Protein AF-A0AAI8V3X4-F1 (afdb_monomer_lite)

Organism: NCBI:txid933095

Foldseek 3Di:
DPDPPDFQWEKEWDWDADPVGDIFTAIFIGSDDDDLVDVLPGDGFGADCDDCPDPRFGWHFDPVVPLDTQKIWGDDPVGTWMAGPVVQRFTAHPVGDGDTHYHYDSVPHDDHDPPPPDDDD

Structure (mmCIF, N/CA/C/O backbone):
data_AF-A0AAI8V3X4-F1
#
_entry.id   AF-A0AAI8V3X4-F1
#
loop_
_atom_site.group_PDB
_atom_site.id
_atom_site.type_symbol
_atom_site.label_atom_id
_atom_site.label_alt_id
_atom_site.label_comp_id
_atom_site.label_asym_id
_atom_site.label_entity_id
_atom_site.label_seq_id
_atom_site.pdbx_PDB_ins_code
_atom_site.Cartn_x
_atom_site.Cartn_y
_atom_site.Cartn_z
_atom_site.occupancy
_atom_site.B_iso_or_equiv
_atom_site.auth_seq_id
_atom_site.auth_comp_id
_atom_site.auth_asym_id
_atom_site.auth_atom_id
_atom_site.pdbx_PDB_model_num
ATOM 1 N N . MET A 1 1 ? -7.567 -25.059 12.565 1.00 36.94 1 MET A N 1
ATOM 2 C CA . MET A 1 1 ? -7.255 -24.749 11.157 1.00 36.94 1 MET A CA 1
ATOM 3 C C . MET A 1 1 ? -8.224 -23.662 10.735 1.00 36.94 1 MET A C 1
ATOM 5 O O . MET A 1 1 ? -9.373 -23.974 10.453 1.00 36.94 1 MET A O 1
ATOM 9 N N . SER A 1 2 ? -7.817 -22.399 10.836 1.00 38.88 2 SER A N 1
ATOM 10 C CA . SER A 1 2 ? -8.594 -21.286 10.277 1.00 38.88 2 SER A CA 1
ATOM 11 C C . SER A 1 2 ? -8.473 -21.344 8.752 1.00 38.88 2 SER A C 1
ATOM 13 O O . SER A 1 2 ? -7.402 -21.730 8.271 1.00 38.88 2 SER A O 1
ATOM 15 N N . PRO A 1 3 ? -9.533 -21.049 7.983 1.00 48.12 3 PRO A N 1
ATOM 16 C CA . PRO A 1 3 ? -9.437 -21.075 6.534 1.00 48.12 3 PRO A CA 1
ATOM 17 C C . PRO A 1 3 ? -8.426 -20.017 6.090 1.00 48.12 3 PRO A C 1
ATOM 19 O O . PRO A 1 3 ? -8.390 -18.916 6.636 1.00 48.12 3 PRO A O 1
ATOM 22 N N . LEU A 1 4 ? -7.598 -20.385 5.113 1.00 48.53 4 LEU A N 1
ATOM 23 C CA . LEU A 1 4 ? -6.752 -19.458 4.377 1.00 48.53 4 LEU A CA 1
ATOM 24 C C . LEU A 1 4 ? -7.709 -18.538 3.602 1.00 48.53 4 LEU A C 1
ATOM 26 O O . LEU A 1 4 ? -8.161 -18.891 2.515 1.00 48.53 4 LEU A O 1
ATOM 30 N N . VAL A 1 5 ? -8.125 -17.423 4.203 1.00 49.75 5 VAL A N 1
ATOM 31 C CA . VAL A 1 5 ? -8.789 -16.355 3.454 1.00 49.75 5 VAL A CA 1
ATOM 32 C C . VAL A 1 5 ? -7.728 -15.844 2.490 1.00 49.75 5 VAL A C 1
ATOM 34 O O . VAL A 1 5 ? -6.736 -15.257 2.917 1.00 49.75 5 VAL A O 1
ATOM 37 N N . LEU A 1 6 ? -7.879 -16.169 1.201 1.00 54.91 6 LEU A N 1
ATOM 38 C CA . LEU A 1 6 ? -7.143 -15.475 0.153 1.00 54.91 6 LEU A CA 1
ATOM 39 C C . LEU A 1 6 ? -7.466 -13.992 0.330 1.00 54.91 6 LEU A C 1
ATOM 41 O O . LEU A 1 6 ? -8.640 -13.628 0.295 1.00 54.91 6 LEU A O 1
ATOM 45 N N . ALA A 1 7 ? -6.449 -13.170 0.573 1.00 61.66 7 ALA A N 1
ATOM 46 C CA . ALA A 1 7 ? -6.626 -11.730 0.526 1.00 61.66 7 ALA A CA 1
ATOM 47 C C . ALA A 1 7 ? -7.225 -11.336 -0.830 1.00 61.66 7 ALA A C 1
ATOM 49 O O . ALA A 1 7 ? -6.874 -11.925 -1.856 1.00 61.66 7 ALA A O 1
ATOM 50 N N . ASP A 1 8 ? -8.111 -10.343 -0.825 1.00 69.94 8 ASP A N 1
ATOM 51 C CA . ASP A 1 8 ? -8.772 -9.865 -2.042 1.00 69.94 8 ASP A CA 1
ATOM 52 C C . ASP A 1 8 ? -7.763 -9.197 -2.995 1.00 69.94 8 ASP A C 1
ATOM 54 O O . ASP A 1 8 ? -8.005 -9.111 -4.196 1.00 69.94 8 ASP A O 1
ATOM 58 N N . PHE A 1 9 ? -6.621 -8.746 -2.460 1.00 72.12 9 PHE A N 1
ATOM 59 C CA . PHE A 1 9 ? -5.455 -8.263 -3.197 1.00 72.12 9 PHE A CA 1
ATOM 60 C C . PHE A 1 9 ? -4.203 -8.225 -2.298 1.00 72.12 9 PHE A C 1
ATOM 62 O O . PHE A 1 9 ? -4.253 -8.344 -1.069 1.00 72.12 9 PHE A O 1
ATOM 69 N N . TRP A 1 10 ? -3.056 -8.024 -2.933 1.00 76.62 10 TRP A N 1
ATOM 70 C CA . TRP A 1 10 ? -1.726 -7.926 -2.357 1.00 76.62 10 TRP A CA 1
ATOM 71 C C . TRP A 1 10 ? -1.203 -6.499 -2.451 1.00 76.62 10 TRP A C 1
ATOM 73 O O . TRP A 1 10 ? -1.357 -5.835 -3.479 1.00 76.62 10 TRP A O 1
ATOM 83 N N . ILE A 1 11 ? -0.533 -6.052 -1.393 1.00 77.88 11 ILE A N 1
ATOM 84 C CA . ILE A 1 11 ? 0.152 -4.762 -1.344 1.00 77.88 11 ILE A CA 1
ATOM 85 C C . ILE A 1 11 ? 1.654 -5.023 -1.262 1.00 77.88 11 ILE A C 1
ATOM 87 O O . ILE A 1 11 ? 2.115 -5.711 -0.350 1.00 77.88 11 ILE A O 1
ATOM 91 N N . TYR A 1 12 ? 2.415 -4.450 -2.190 1.00 77.38 12 TYR A N 1
ATOM 92 C CA . TYR A 1 12 ? 3.875 -4.532 -2.210 1.00 77.38 12 TYR A CA 1
ATOM 93 C C . TYR A 1 12 ? 4.476 -3.150 -2.034 1.00 77.38 12 TYR A C 1
ATOM 95 O O . TYR A 1 12 ? 4.098 -2.212 -2.739 1.00 77.38 12 TYR A O 1
ATOM 103 N N . HIS A 1 13 ? 5.451 -3.042 -1.137 1.00 77.25 13 HIS A N 1
ATOM 104 C CA . HIS A 1 13 ? 6.350 -1.898 -1.130 1.00 77.25 13 HIS A CA 1
ATOM 105 C C . HIS A 1 13 ? 7.312 -2.028 -2.316 1.00 77.25 13 HIS A C 1
ATOM 107 O O . HIS A 1 13 ? 7.881 -3.095 -2.554 1.00 77.25 13 HIS A O 1
ATOM 113 N N . SER A 1 14 ? 7.457 -0.973 -3.108 1.00 73.38 14 SER A N 1
ATOM 114 C CA . SER A 1 14 ? 8.250 -1.000 -4.334 1.00 73.38 14 SER A CA 1
ATOM 115 C C . SER A 1 14 ? 9.083 0.267 -4.453 1.00 73.38 14 SER A C 1
ATOM 117 O O . SER A 1 14 ? 8.575 1.374 -4.282 1.00 73.38 14 SER A O 1
ATOM 119 N N . THR A 1 15 ? 10.352 0.090 -4.807 1.00 74.62 15 THR A N 1
ATOM 120 C CA . THR A 1 15 ? 11.265 1.180 -5.149 1.00 74.62 15 THR A CA 1
ATOM 121 C C . THR A 1 15 ? 11.534 1.127 -6.646 1.00 74.62 15 THR A C 1
ATOM 123 O O . THR A 1 15 ? 12.053 0.133 -7.154 1.00 74.62 15 THR A O 1
ATOM 126 N N . MET A 1 16 ? 11.190 2.194 -7.362 1.00 70.75 16 MET A N 1
ATOM 127 C CA . MET A 1 16 ? 11.484 2.344 -8.784 1.00 70.75 16 MET A CA 1
ATOM 128 C C . MET A 1 16 ? 12.694 3.254 -8.973 1.00 70.75 16 MET A C 1
ATOM 130 O O . MET A 1 16 ? 12.657 4.427 -8.601 1.00 70.75 16 MET A O 1
ATOM 134 N N . THR A 1 17 ? 13.747 2.721 -9.589 1.00 71.31 17 THR A N 1
ATOM 135 C CA . THR A 1 17 ? 14.975 3.461 -9.909 1.00 71.31 17 THR A CA 1
ATOM 136 C C . THR A 1 17 ? 14.961 3.894 -11.370 1.00 71.31 17 THR A C 1
ATOM 138 O O . THR A 1 17 ? 14.915 3.056 -12.271 1.00 71.31 17 THR A O 1
ATOM 141 N N . TYR A 1 18 ? 15.040 5.199 -11.628 1.00 66.88 18 TYR A N 1
ATOM 142 C CA . TYR A 1 18 ? 15.099 5.740 -12.986 1.00 66.88 18 TYR A CA 1
ATOM 143 C C . TYR A 1 18 ? 16.531 5.721 -13.528 1.00 66.88 18 TYR A C 1
ATOM 145 O O . TYR A 1 18 ? 17.490 6.039 -12.823 1.00 66.88 18 TYR A O 1
ATOM 153 N N . SER A 1 19 ? 16.683 5.420 -14.820 1.00 66.75 19 SER A N 1
ATOM 154 C CA . SER A 1 19 ? 17.985 5.396 -15.507 1.00 66.75 19 SER A CA 1
ATOM 155 C C . SER A 1 19 ? 18.698 6.755 -15.523 1.00 66.75 19 SER A C 1
ATOM 157 O O . SER A 1 19 ? 19.920 6.811 -15.626 1.00 66.75 19 SER A O 1
ATOM 159 N N . THR A 1 20 ? 17.949 7.850 -15.387 1.00 71.62 20 THR A N 1
ATOM 160 C CA . THR A 1 20 ? 18.454 9.230 -15.300 1.00 71.62 20 THR A CA 1
ATOM 161 C C . THR A 1 20 ? 18.931 9.627 -13.899 1.00 71.62 20 THR A C 1
ATOM 163 O O . THR A 1 20 ? 19.361 10.762 -13.709 1.00 71.62 20 THR A O 1
ATOM 166 N N . GLY A 1 21 ? 18.865 8.711 -12.927 1.00 57.62 21 GLY A N 1
ATOM 167 C CA . GLY A 1 21 ? 19.094 8.986 -11.512 1.00 57.62 21 GLY A CA 1
ATOM 168 C C . GLY A 1 21 ? 17.812 9.454 -10.818 1.00 57.62 21 GLY A C 1
ATOM 169 O O . GLY A 1 21 ? 17.091 10.309 -11.329 1.00 57.62 21 GLY A O 1
ATOM 170 N N . GLY A 1 22 ? 17.527 8.869 -9.653 1.00 66.81 22 GLY A N 1
ATOM 171 C CA . GLY A 1 22 ? 16.333 9.134 -8.849 1.00 66.81 22 GLY A CA 1
ATOM 172 C C . GLY A 1 22 ? 15.588 7.845 -8.505 1.00 66.81 22 GLY A C 1
ATOM 173 O O . GLY A 1 22 ? 15.444 6.969 -9.357 1.00 66.81 22 GLY A O 1
ATOM 174 N N . ASN A 1 23 ? 15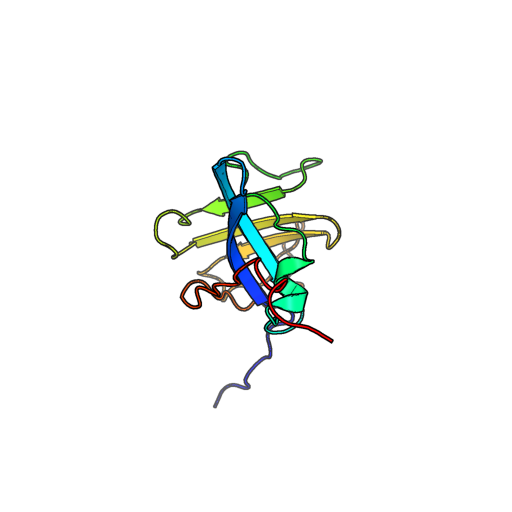.114 7.756 -7.263 1.00 71.19 23 ASN A N 1
ATOM 175 C CA . ASN A 1 23 ? 14.302 6.648 -6.772 1.00 71.19 23 ASN A CA 1
ATOM 176 C C . ASN A 1 23 ? 12.928 7.182 -6.373 1.00 71.19 23 ASN A C 1
ATOM 178 O O . ASN A 1 23 ? 12.835 8.260 -5.780 1.00 71.19 23 ASN A O 1
ATOM 182 N N . VAL A 1 24 ? 11.879 6.432 -6.689 1.00 71.81 24 VAL A N 1
ATOM 183 C CA . VAL A 1 24 ? 10.532 6.671 -6.169 1.00 71.81 24 VAL A CA 1
ATOM 184 C C . VAL A 1 24 ? 10.129 5.459 -5.352 1.00 71.81 24 VAL A C 1
ATOM 186 O O . VAL A 1 24 ? 10.099 4.347 -5.874 1.00 71.81 24 VAL A O 1
ATOM 189 N N . ASP A 1 25 ? 9.813 5.700 -4.085 1.00 75.75 25 ASP A N 1
ATOM 190 C CA . ASP A 1 25 ? 9.244 4.705 -3.186 1.00 75.75 25 ASP A CA 1
ATOM 191 C C . ASP A 1 25 ? 7.721 4.825 -3.187 1.00 75.75 25 ASP A C 1
ATOM 193 O O . ASP A 1 25 ? 7.142 5.921 -3.188 1.00 75.75 25 ASP A O 1
ATOM 197 N N . GLY A 1 26 ? 7.057 3.680 -3.223 1.00 76.44 26 GLY A N 1
ATOM 198 C CA . GLY A 1 26 ? 5.617 3.618 -3.375 1.00 76.44 26 GLY A CA 1
ATOM 199 C C . GLY A 1 26 ? 5.047 2.261 -3.023 1.00 76.44 26 GLY A C 1
ATOM 200 O O . GLY A 1 26 ? 5.756 1.319 -2.666 1.00 76.44 26 GLY A O 1
ATOM 201 N N . TYR A 1 27 ? 3.734 2.181 -3.171 1.00 77.81 27 TYR A N 1
ATOM 202 C CA . TYR A 1 27 ? 2.984 0.950 -3.031 1.00 77.81 27 TYR A CA 1
ATOM 203 C C . TYR A 1 27 ? 2.362 0.537 -4.353 1.00 77.81 27 TYR A C 1
ATOM 205 O O . TYR A 1 27 ? 1.847 1.363 -5.111 1.00 77.81 27 TYR A O 1
ATOM 213 N N . SER A 1 28 ? 2.389 -0.764 -4.597 1.00 77.56 28 SER A N 1
ATOM 214 C CA . SER A 1 28 ? 1.749 -1.399 -5.740 1.00 77.56 28 SER A CA 1
ATOM 215 C C . SER A 1 28 ? 0.677 -2.366 -5.241 1.00 77.56 28 SER A C 1
ATOM 217 O O . SER A 1 28 ? 0.892 -3.085 -4.265 1.00 77.56 28 SER A O 1
ATOM 219 N N . PHE A 1 29 ? -0.479 -2.362 -5.903 1.00 77.44 29 PHE A N 1
ATOM 220 C CA . PHE A 1 29 ? -1.680 -3.098 -5.502 1.00 77.44 29 PHE A CA 1
ATOM 221 C C . PHE A 1 29 ? -2.040 -4.111 -6.591 1.00 77.44 29 PHE A C 1
ATOM 223 O O . PHE A 1 29 ? -2.248 -3.706 -7.738 1.00 77.44 29 PHE A O 1
ATOM 230 N N . PHE A 1 30 ? -2.122 -5.396 -6.243 1.00 75.38 30 PHE A N 1
ATOM 231 C CA . PHE A 1 30 ? -2.298 -6.491 -7.204 1.00 75.38 30 PHE A CA 1
ATOM 232 C C . PHE A 1 30 ? -3.349 -7.501 -6.751 1.00 75.38 30 PHE A C 1
ATOM 234 O O . PHE A 1 30 ? -3.289 -7.971 -5.626 1.00 75.38 30 PHE A O 1
ATOM 241 N N . ASP A 1 31 ? -4.242 -7.936 -7.636 1.00 71.69 31 ASP A N 1
ATOM 242 C CA . ASP A 1 31 ? -5.277 -8.935 -7.298 1.00 71.69 31 ASP A CA 1
ATOM 243 C C . ASP A 1 31 ? -4.696 -10.345 -7.041 1.00 71.69 31 ASP A C 1
ATOM 245 O O . ASP A 1 31 ? -5.345 -11.227 -6.485 1.00 71.69 31 ASP A O 1
ATOM 249 N N . SER A 1 32 ? -3.440 -10.571 -7.428 1.00 69.12 32 SER A N 1
ATOM 250 C CA . SER A 1 32 ? -2.667 -11.785 -7.168 1.00 69.12 32 SER A CA 1
ATOM 251 C C . SER A 1 32 ? -1.187 -11.433 -7.008 1.00 69.12 32 SER A C 1
ATOM 253 O O . SER A 1 32 ? -0.787 -10.347 -7.431 1.00 69.12 32 SER A O 1
ATOM 255 N N . PRO A 1 33 ? -0.336 -12.330 -6.479 1.00 71.56 33 PRO A N 1
ATOM 256 C CA . PRO A 1 33 ? 1.108 -12.118 -6.521 1.00 71.56 33 PRO A CA 1
ATOM 257 C C . PRO A 1 33 ? 1.555 -11.848 -7.973 1.00 71.56 33 PRO A C 1
ATOM 259 O O . PRO A 1 33 ? 1.247 -12.669 -8.844 1.00 71.56 33 PRO A O 1
ATOM 262 N N . PRO A 1 34 ? 2.196 -10.703 -8.272 1.00 69.44 34 PRO A N 1
ATOM 263 C CA . PRO A 1 34 ? 2.512 -10.314 -9.643 1.00 69.44 34 PRO A CA 1
ATOM 264 C C . PRO A 1 34 ? 3.797 -10.993 -10.146 1.00 69.44 34 PRO A C 1
ATOM 266 O O . PRO A 1 34 ? 4.664 -11.371 -9.357 1.00 69.44 34 PRO A O 1
ATOM 269 N N . ASP A 1 35 ? 3.947 -11.106 -11.468 1.00 73.50 35 ASP A N 1
ATOM 270 C CA . ASP A 1 35 ? 5.228 -11.418 -12.114 1.00 73.50 35 ASP A CA 1
ATOM 271 C C . ASP A 1 35 ? 5.968 -10.136 -12.548 1.00 73.50 35 ASP A C 1
ATOM 273 O O . ASP A 1 35 ? 5.413 -9.035 -12.515 1.00 73.50 35 ASP A O 1
ATOM 277 N N . CYS A 1 36 ? 7.240 -10.252 -12.947 1.00 68.75 36 CYS A N 1
ATOM 278 C CA . CYS A 1 36 ? 8.038 -9.081 -13.323 1.00 68.75 36 CYS A CA 1
ATOM 279 C C . CYS A 1 36 ? 7.515 -8.329 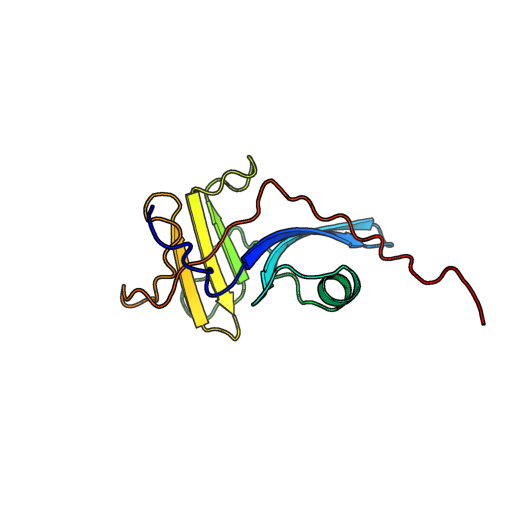-14.543 1.00 68.75 36 CYS A C 1
ATOM 281 O O . CYS A 1 36 ? 7.683 -7.112 -14.606 1.00 68.75 36 CYS A O 1
ATOM 283 N N . ASP A 1 37 ? 6.884 -9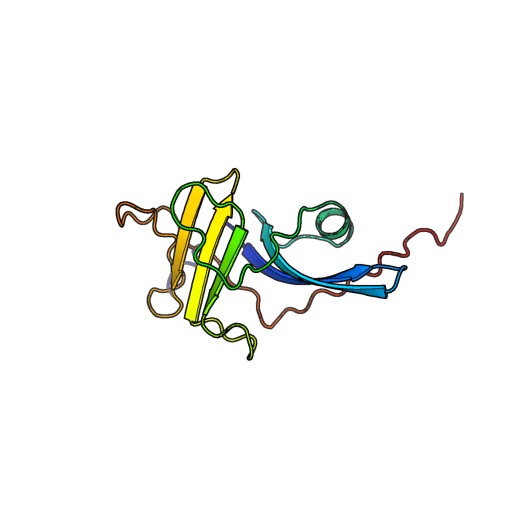.009 -15.497 1.00 67.44 37 ASP A N 1
ATOM 284 C CA . ASP A 1 37 ? 6.337 -8.334 -16.671 1.00 67.44 37 ASP A CA 1
ATOM 285 C C . ASP A 1 37 ? 5.122 -7.487 -16.266 1.00 67.44 37 ASP A C 1
ATOM 287 O O . ASP A 1 37 ? 4.960 -6.363 -16.747 1.00 67.44 37 ASP A O 1
ATOM 291 N N . PHE A 1 38 ? 4.320 -7.969 -15.313 1.00 69.38 38 PHE A N 1
ATOM 292 C CA . PHE A 1 38 ? 3.213 -7.225 -14.732 1.00 69.38 38 PHE A CA 1
ATOM 293 C C . PHE A 1 38 ? 3.700 -6.039 -13.892 1.00 69.38 38 PHE A C 1
ATOM 295 O O . PHE A 1 38 ? 3.245 -4.919 -14.114 1.00 69.38 38 PHE A O 1
ATOM 302 N N . VAL A 1 39 ? 4.667 -6.244 -12.988 1.00 68.12 39 VAL A N 1
ATOM 303 C CA . VAL A 1 39 ? 5.241 -5.172 -12.147 1.00 68.12 39 VAL A CA 1
ATOM 304 C C . VAL A 1 39 ? 5.842 -4.052 -13.000 1.00 68.12 39 VAL A C 1
ATOM 306 O O . VAL A 1 39 ? 5.584 -2.881 -12.732 1.00 68.12 39 VAL A O 1
ATOM 309 N N . ASN A 1 40 ? 6.576 -4.392 -14.065 1.00 64.75 40 ASN A N 1
ATOM 310 C CA . ASN A 1 40 ? 7.220 -3.415 -14.952 1.00 64.75 40 ASN A CA 1
ATOM 311 C C . ASN A 1 40 ? 6.226 -2.520 -15.715 1.00 64.75 40 ASN A C 1
ATOM 313 O O . ASN A 1 40 ? 6.599 -1.437 -16.160 1.00 64.75 40 ASN A O 1
ATOM 317 N N . ASN A 1 41 ? 4.978 -2.963 -15.881 1.00 63.03 41 ASN A N 1
ATOM 318 C CA . ASN A 1 41 ? 3.928 -2.213 -16.571 1.00 63.03 41 ASN A CA 1
ATOM 319 C C . ASN A 1 41 ? 2.900 -1.595 -15.611 1.00 63.03 41 ASN A C 1
ATOM 321 O O . ASN A 1 41 ? 1.950 -0.950 -16.065 1.00 63.03 41 ASN A O 1
ATOM 325 N N . TYR A 1 42 ? 3.055 -1.795 -14.300 1.00 67.62 42 TYR A N 1
ATOM 326 C CA . TYR A 1 42 ? 2.081 -1.344 -13.317 1.00 67.62 42 TYR A CA 1
ATOM 327 C C . TYR A 1 42 ? 2.426 0.022 -12.728 1.00 67.62 42 TYR A C 1
ATOM 329 O O . TYR A 1 42 ? 3.583 0.424 -12.612 1.00 67.62 42 TYR A O 1
ATOM 337 N N . MET A 1 43 ? 1.384 0.757 -12.347 1.00 64.94 43 MET A N 1
ATOM 338 C CA . MET A 1 43 ? 1.527 2.093 -11.786 1.00 64.94 43 MET A CA 1
ATOM 339 C C . MET A 1 43 ? 1.901 2.002 -10.306 1.00 64.94 43 MET A C 1
ATOM 341 O O . MET A 1 43 ? 1.090 1.576 -9.484 1.00 64.94 43 MET A O 1
ATOM 345 N N . LEU A 1 44 ? 3.112 2.452 -9.981 1.00 69.44 44 LEU A N 1
ATOM 346 C CA . LEU A 1 44 ? 3.539 2.703 -8.610 1.00 69.44 44 LEU A CA 1
ATOM 347 C C . LEU A 1 44 ? 2.725 3.867 -8.032 1.00 69.44 44 LEU A C 1
ATOM 349 O O . LEU A 1 44 ? 2.722 4.964 -8.595 1.00 69.44 44 LEU A O 1
ATOM 353 N N . ILE A 1 45 ? 2.052 3.650 -6.904 1.00 72.69 45 ILE A N 1
ATOM 354 C CA . ILE A 1 45 ? 1.420 4.739 -6.160 1.00 72.69 45 ILE A CA 1
ATOM 355 C C . ILE A 1 45 ? 2.466 5.311 -5.210 1.00 72.69 45 ILE A C 1
ATOM 357 O O . ILE A 1 45 ? 2.773 4.713 -4.179 1.00 72.69 45 ILE A O 1
ATOM 361 N N . SER A 1 46 ? 3.037 6.455 -5.581 1.00 65.75 46 SER A N 1
ATOM 362 C CA . SER A 1 46 ? 4.060 7.133 -4.784 1.00 65.75 46 SER A CA 1
ATOM 363 C C . SER A 1 46 ? 3.561 7.419 -3.369 1.00 65.75 46 SER A C 1
ATOM 365 O O . SER A 1 46 ? 2.428 7.884 -3.188 1.00 65.75 46 SER A O 1
ATOM 367 N N . VAL A 1 47 ? 4.420 7.186 -2.372 1.00 66.06 47 VAL A N 1
ATOM 368 C CA . VAL A 1 47 ? 4.110 7.592 -0.999 1.00 66.06 47 VAL A CA 1
ATOM 369 C C . VAL A 1 47 ? 4.181 9.116 -0.909 1.00 66.06 47 VAL A C 1
ATOM 371 O O . VAL A 1 47 ? 5.231 9.727 -1.106 1.00 66.06 47 VAL A O 1
ATOM 374 N N . SER A 1 48 ? 3.052 9.740 -0.602 1.00 63.72 48 SER A N 1
ATOM 375 C CA . SER A 1 48 ? 2.981 11.123 -0.151 1.00 63.72 48 SER A CA 1
ATOM 376 C C . SER A 1 48 ? 3.186 11.151 1.364 1.00 63.72 48 SER A C 1
ATOM 378 O O . SER A 1 48 ? 2.578 10.368 2.092 1.00 63.72 48 SER A O 1
ATOM 380 N N . LYS A 1 49 ? 4.024 12.073 1.859 1.00 53.94 49 LYS A N 1
ATOM 381 C CA . LYS A 1 49 ? 4.106 12.370 3.304 1.00 53.94 49 LYS A CA 1
ATOM 382 C C . LYS A 1 49 ? 2.871 13.118 3.814 1.00 53.94 49 LYS A C 1
ATOM 384 O O . LYS A 1 49 ? 2.636 13.154 5.018 1.00 53.94 49 LYS A O 1
ATOM 389 N N . ASP A 1 50 ? 2.104 13.712 2.905 1.00 52.88 50 ASP A N 1
ATOM 390 C CA . ASP A 1 50 ? 0.888 14.445 3.220 1.00 52.88 50 ASP A CA 1
ATOM 391 C C . ASP A 1 50 ? -0.326 13.514 3.198 1.00 52.88 50 ASP A C 1
ATOM 393 O O . ASP A 1 50 ? -0.425 12.635 2.339 1.00 52.88 50 ASP A O 1
ATOM 397 N N . ASP A 1 51 ? -1.261 13.776 4.114 1.00 57.38 51 ASP A N 1
ATOM 398 C CA . ASP A 1 51 ? -2.600 13.187 4.167 1.00 57.38 51 ASP A CA 1
ATOM 399 C C . ASP A 1 51 ? -3.252 13.132 2.769 1.00 57.38 51 ASP A C 1
ATOM 401 O O . ASP A 1 51 ? -3.319 14.151 2.066 1.00 57.38 51 ASP A O 1
ATOM 405 N N . VAL A 1 52 ? -3.712 11.939 2.377 1.00 66.19 52 VAL A N 1
ATOM 406 C CA . VAL A 1 52 ? -4.377 11.654 1.089 1.00 66.19 52 VAL A CA 1
ATOM 407 C C . VAL A 1 52 ? -5.905 11.774 1.185 1.00 66.19 52 VAL A C 1
ATOM 409 O O . VAL A 1 52 ? -6.630 11.387 0.267 1.00 66.19 52 VAL A O 1
ATOM 412 N N . SER A 1 53 ? -6.408 12.360 2.275 1.00 62.19 53 SER A N 1
ATOM 413 C CA . SER A 1 53 ? -7.828 12.631 2.461 1.00 62.19 53 SER A CA 1
ATOM 414 C C . SER A 1 53 ? -8.422 13.602 1.424 1.00 62.19 53 SER A C 1
ATOM 416 O O . SER A 1 53 ? -7.761 14.483 0.855 1.00 62.19 53 SER A O 1
ATOM 418 N N . GLY A 1 54 ? -9.721 13.436 1.157 1.00 64.75 54 GLY A N 1
ATOM 419 C CA . GLY A 1 54 ? -10.485 14.289 0.246 1.00 64.75 54 GLY A CA 1
ATOM 420 C C . GLY A 1 54 ? -10.167 14.037 -1.232 1.00 64.75 54 GLY A C 1
ATOM 421 O O . GLY A 1 54 ? -10.379 12.944 -1.749 1.00 64.75 54 GLY A O 1
ATOM 422 N N . HIS A 1 55 ? -9.710 15.071 -1.945 1.00 65.12 55 HIS A N 1
ATOM 423 C CA . HIS A 1 55 ? -9.486 15.030 -3.402 1.00 65.12 55 HIS A CA 1
ATOM 424 C C . HIS A 1 55 ? -8.044 14.690 -3.810 1.00 65.12 55 HIS A C 1
ATOM 426 O O . HIS A 1 55 ? -7.691 14.823 -4.982 1.00 65.12 55 HIS A O 1
ATOM 432 N N . LYS A 1 56 ? -7.184 14.310 -2.860 1.00 73.50 56 LYS A N 1
ATOM 433 C CA . LYS A 1 56 ? -5.768 14.035 -3.121 1.00 73.50 56 LYS A CA 1
ATOM 434 C C . LYS A 1 56 ? -5.560 12.556 -3.428 1.00 73.50 56 LYS A C 1
ATOM 436 O O . LYS A 1 56 ? -5.876 11.710 -2.606 1.00 73.50 56 LYS A O 1
ATOM 441 N N . SER A 1 57 ? -4.998 12.244 -4.591 1.00 75.69 57 SER A N 1
ATOM 442 C CA . SER A 1 57 ? -4.617 10.873 -4.946 1.00 75.69 57 SER A CA 1
ATOM 443 C C . SER A 1 57 ? -3.212 10.545 -4.447 1.00 75.69 57 SER A C 1
ATOM 445 O O . SER A 1 57 ? -2.323 11.393 -4.505 1.00 75.69 57 SER A O 1
ATOM 447 N N . GLY A 1 58 ? -2.991 9.308 -4.010 1.00 75.88 58 GLY A N 1
ATOM 448 C CA . GLY A 1 58 ? -1.684 8.848 -3.542 1.00 75.88 58 GLY A CA 1
ATOM 449 C C . GLY A 1 58 ? -1.792 7.732 -2.516 1.00 75.88 58 GLY A C 1
ATOM 450 O O . GLY A 1 58 ? -2.880 7.208 -2.272 1.00 75.88 58 GLY A O 1
ATOM 451 N N . ALA A 1 59 ? -0.657 7.386 -1.915 1.00 80.25 59 ALA A N 1
ATOM 452 C CA . ALA A 1 59 ? -0.594 6.517 -0.751 1.00 80.25 59 ALA A CA 1
ATOM 453 C C . ALA A 1 59 ? 0.058 7.270 0.410 1.00 80.25 59 ALA A C 1
ATOM 455 O O . ALA A 1 59 ? 1.035 7.988 0.216 1.00 80.25 59 ALA A O 1
ATOM 456 N N . ARG A 1 60 ? -0.464 7.085 1.615 1.00 82.88 60 ARG A N 1
ATOM 457 C CA . ARG A 1 60 ? 0.173 7.450 2.873 1.00 82.88 60 ARG A CA 1
ATOM 458 C C . ARG A 1 60 ? 0.523 6.169 3.613 1.00 82.88 60 ARG A C 1
ATOM 460 O O . ARG A 1 60 ? -0.185 5.168 3.538 1.00 82.88 60 ARG A O 1
ATOM 467 N N . CYS A 1 61 ? 1.615 6.219 4.356 1.00 80.69 61 CYS A N 1
ATOM 468 C CA . CYS A 1 61 ? 2.020 5.120 5.201 1.00 80.69 61 CYS A CA 1
ATOM 469 C C . CYS A 1 61 ? 2.638 5.623 6.498 1.00 80.69 61 CYS A C 1
ATOM 471 O O . CYS A 1 61 ? 3.525 6.477 6.465 1.00 80.69 61 CYS A O 1
ATOM 473 N N . ASP A 1 62 ? 2.216 5.036 7.615 1.00 81.62 62 ASP A N 1
ATOM 474 C CA . ASP A 1 62 ? 2.861 5.233 8.910 1.00 81.62 62 ASP A CA 1
ATOM 475 C C . ASP A 1 62 ? 3.689 3.977 9.242 1.00 81.62 62 ASP A C 1
ATOM 477 O O . ASP A 1 62 ? 3.244 2.851 9.019 1.00 81.62 62 ASP A O 1
ATOM 481 N N . GLY A 1 63 ? 4.914 4.150 9.752 1.00 74.44 63 GLY A N 1
ATOM 482 C CA . GLY A 1 63 ? 5.828 3.035 10.072 1.00 74.44 63 GLY A CA 1
ATOM 483 C C . GLY A 1 63 ? 6.604 2.454 8.876 1.00 74.44 63 GLY A C 1
ATOM 484 O O . GLY A 1 63 ? 7.346 1.483 9.026 1.00 74.44 63 GLY A O 1
ATOM 485 N N . CYS A 1 64 ? 6.481 3.062 7.692 1.00 72.00 64 CYS A N 1
ATOM 486 C CA . CYS A 1 64 ? 7.161 2.634 6.464 1.00 72.00 64 CYS A CA 1
ATOM 487 C C . CYS A 1 64 ? 8.691 2.620 6.531 1.00 72.00 64 CYS A C 1
ATOM 489 O O . CYS A 1 64 ? 9.317 1.808 5.852 1.00 72.00 64 CYS A O 1
ATOM 491 N N . ASP A 1 65 ? 9.289 3.482 7.356 1.00 65.62 65 ASP A N 1
ATOM 492 C CA . ASP A 1 65 ? 10.745 3.650 7.442 1.00 65.62 65 ASP A CA 1
ATOM 493 C C . ASP A 1 65 ? 11.479 2.352 7.842 1.00 65.62 65 ASP A C 1
ATOM 495 O O . ASP A 1 65 ? 12.678 2.214 7.600 1.00 65.62 65 ASP A O 1
ATOM 499 N N . TYR A 1 66 ? 10.759 1.380 8.419 1.00 59.53 66 TYR A N 1
ATOM 500 C CA . TYR A 1 66 ? 11.299 0.104 8.899 1.00 59.53 66 TYR A CA 1
ATOM 501 C C . TYR A 1 66 ? 10.714 -1.133 8.201 1.00 59.53 66 TYR A C 1
ATOM 503 O O . TYR A 1 66 ? 10.824 -2.231 8.745 1.00 59.53 66 TYR A O 1
ATOM 511 N N . GLN A 1 67 ? 10.069 -0.981 7.033 1.00 67.62 67 GLN A N 1
ATOM 512 C CA . GLN A 1 67 ? 9.356 -2.074 6.333 1.00 67.62 67 GLN A CA 1
ATOM 513 C C . GLN A 1 67 ? 8.285 -2.767 7.204 1.00 67.62 67 GLN A C 1
ATOM 515 O O . GLN A 1 67 ? 7.841 -3.877 6.920 1.00 67.62 67 GLN A O 1
ATOM 520 N N . GLN A 1 68 ? 7.853 -2.097 8.272 1.00 75.44 68 GLN A N 1
ATOM 521 C CA . GLN A 1 68 ? 6.859 -2.568 9.231 1.00 75.44 68 GLN A CA 1
ATOM 522 C C . GLN A 1 68 ? 5.786 -1.491 9.374 1.00 75.44 68 GLN A C 1
ATOM 524 O O . GLN A 1 68 ? 5.694 -0.833 10.415 1.00 75.44 68 GLN A O 1
ATOM 529 N N . PRO A 1 69 ? 5.010 -1.240 8.310 1.00 80.44 69 PRO A N 1
ATOM 530 C CA . PRO A 1 69 ? 3.983 -0.227 8.374 1.00 80.44 69 PRO A CA 1
ATOM 531 C C . PRO A 1 69 ? 2.922 -0.627 9.399 1.00 80.44 69 PRO A C 1
ATOM 533 O O . PRO A 1 69 ? 2.547 -1.793 9.533 1.00 80.44 69 PRO A O 1
ATOM 536 N N . THR A 1 70 ? 2.442 0.364 10.136 1.00 85.81 70 THR A N 1
ATOM 537 C CA . THR A 1 70 ? 1.302 0.225 11.044 1.00 85.81 70 THR A CA 1
ATOM 538 C C . THR A 1 70 ? -0.001 0.621 10.362 1.00 85.81 70 THR A C 1
ATOM 540 O O . THR A 1 70 ? -1.070 0.155 10.755 1.00 85.81 70 THR A O 1
ATOM 543 N N . LEU A 1 71 ? 0.097 1.450 9.321 1.00 86.88 71 LEU A N 1
ATOM 544 C CA . LEU A 1 71 ? -1.012 1.926 8.511 1.00 86.88 71 LEU A CA 1
ATOM 545 C C . LEU A 1 71 ? -0.562 2.096 7.066 1.00 86.88 71 LEU A C 1
ATOM 547 O O . LEU A 1 71 ? 0.520 2.625 6.804 1.00 86.88 71 LEU A O 1
ATOM 551 N N . ILE A 1 72 ? -1.440 1.718 6.143 1.00 85.88 72 ILE A N 1
ATOM 552 C CA . ILE A 1 72 ? -1.369 2.110 4.738 1.00 85.88 72 ILE A CA 1
ATOM 553 C C . ILE A 1 72 ? -2.729 2.686 4.364 1.00 85.88 72 ILE A C 1
ATOM 555 O O . ILE A 1 72 ? -3.755 2.027 4.509 1.00 85.88 72 ILE A O 1
ATOM 559 N N . GLU A 1 73 ? -2.732 3.919 3.886 1.00 86.94 73 GLU A N 1
ATOM 560 C CA . GLU A 1 73 ? -3.904 4.613 3.369 1.00 86.94 73 GLU A CA 1
ATOM 561 C C . GLU A 1 73 ? -3.660 4.921 1.896 1.00 86.94 73 GLU A C 1
ATOM 563 O O . GLU A 1 73 ? -2.559 5.314 1.517 1.00 86.94 73 GLU A O 1
ATOM 568 N N . TRP A 1 74 ? -4.659 4.746 1.042 1.00 84.31 74 TRP A N 1
ATOM 569 C CA . TRP A 1 74 ? -4.534 5.100 -0.365 1.00 84.31 74 TRP A CA 1
ATOM 570 C C . TRP A 1 74 ? -5.830 5.653 -0.923 1.00 84.31 74 TRP A C 1
ATOM 572 O O . TRP A 1 74 ? -6.924 5.267 -0.521 1.00 84.31 74 TRP A O 1
ATOM 582 N N . ASN A 1 75 ? -5.680 6.543 -1.896 1.00 83.12 75 ASN A N 1
ATOM 583 C CA . ASN A 1 75 ? -6.767 7.118 -2.666 1.00 83.12 75 ASN A CA 1
ATOM 584 C C . ASN A 1 75 ? -6.405 7.033 -4.151 1.00 83.12 75 ASN A C 1
ATOM 586 O O . ASN A 1 75 ? -5.517 7.742 -4.639 1.00 83.12 75 ASN A O 1
ATOM 590 N N . ASN A 1 76 ? -7.043 6.106 -4.862 1.00 76.81 76 ASN A N 1
ATOM 591 C CA . ASN A 1 76 ? -6.805 5.864 -6.282 1.00 76.81 76 ASN A CA 1
ATOM 592 C C . ASN A 1 76 ? -8.105 5.430 -6.990 1.00 76.81 76 ASN A C 1
ATOM 594 O O . ASN A 1 76 ? -9.197 5.516 -6.436 1.00 76.81 76 ASN A O 1
ATOM 598 N N . LYS A 1 77 ? -8.000 4.939 -8.232 1.00 76.88 77 LYS A N 1
ATOM 599 C CA . LYS A 1 77 ? -9.146 4.466 -9.033 1.00 76.88 77 LYS A CA 1
ATOM 600 C C . LYS A 1 77 ? -9.982 3.347 -8.381 1.00 76.88 77 LYS A C 1
ATOM 602 O O . LYS A 1 77 ? -11.103 3.120 -8.818 1.00 76.88 77 LYS A O 1
ATOM 607 N N . MET A 1 78 ? -9.436 2.633 -7.396 1.00 75.19 78 MET A N 1
ATOM 608 C CA . MET A 1 78 ? -10.135 1.596 -6.629 1.00 75.19 78 MET A CA 1
ATOM 609 C C . MET A 1 78 ? -11.030 2.204 -5.542 1.00 75.19 78 MET A C 1
ATOM 611 O O . MET A 1 78 ? -11.992 1.564 -5.128 1.00 75.19 78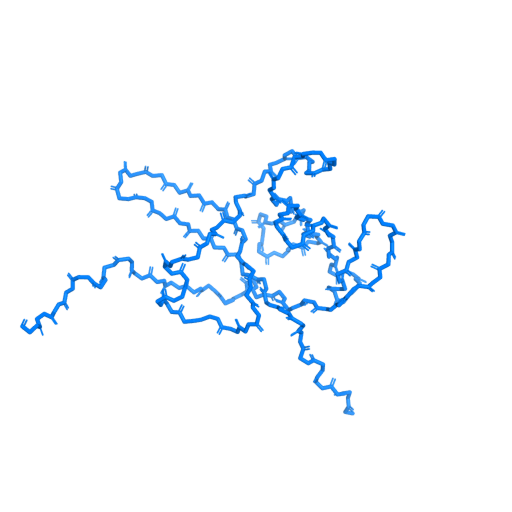 MET A O 1
ATOM 615 N N . GLY A 1 79 ? -10.724 3.422 -5.085 1.00 79.94 79 GLY A N 1
ATOM 616 C CA . GLY A 1 79 ? -11.392 4.103 -3.979 1.00 79.94 79 GLY A CA 1
ATOM 617 C C . GLY A 1 79 ? -10.405 4.684 -2.965 1.00 79.94 79 GLY A C 1
ATOM 618 O O . GLY A 1 79 ? -9.191 4.694 -3.195 1.00 79.94 79 GLY A O 1
ATOM 619 N N . HIS A 1 80 ? -10.954 5.167 -1.848 1.00 86.62 80 HIS A N 1
ATOM 620 C CA . HIS A 1 80 ? -10.205 5.657 -0.692 1.00 86.62 80 HIS A CA 1
ATOM 621 C C . HIS A 1 80 ? -10.358 4.665 0.457 1.00 86.62 80 HIS A C 1
ATOM 623 O O . HIS A 1 80 ? -11.468 4.449 0.952 1.00 86.62 80 HIS A O 1
ATOM 629 N N . PHE A 1 81 ? -9.245 4.049 0.846 1.00 87.19 81 PHE A N 1
ATOM 630 C CA . PHE A 1 81 ? -9.221 3.035 1.888 1.00 87.19 81 PHE A CA 1
ATOM 631 C C . PHE A 1 81 ? -8.028 3.191 2.818 1.00 87.19 81 PHE A C 1
ATOM 633 O O . PHE A 1 81 ? -6.983 3.722 2.435 1.00 87.19 81 PHE A O 1
ATOM 640 N N . THR A 1 82 ? -8.183 2.629 4.011 1.00 88.75 82 THR A N 1
ATOM 641 C CA . THR A 1 82 ? -7.125 2.506 5.009 1.00 88.75 82 THR A CA 1
ATOM 642 C C . THR A 1 82 ? -7.069 1.077 5.530 1.00 88.75 82 THR A C 1
ATOM 644 O O . THR A 1 82 ? -8.101 0.482 5.842 1.00 88.75 82 THR A O 1
ATOM 647 N N . ALA A 1 83 ? -5.860 0.538 5.655 1.00 87.75 83 ALA A N 1
ATOM 648 C CA . ALA A 1 83 ? -5.584 -0.752 6.269 1.00 87.75 83 ALA A CA 1
ATOM 649 C C . ALA A 1 83 ? -4.608 -0.580 7.439 1.00 87.75 83 ALA A C 1
ATOM 651 O O . ALA A 1 83 ? -3.636 0.172 7.342 1.00 87.75 83 ALA A O 1
ATOM 652 N N . TYR A 1 84 ? -4.877 -1.283 8.541 1.00 86.12 84 TYR A N 1
ATOM 653 C CA . TYR A 1 84 ? -4.101 -1.197 9.777 1.00 86.12 84 TYR A CA 1
ATOM 654 C C . TYR A 1 84 ? -3.521 -2.558 10.157 1.00 86.12 84 TYR A C 1
ATOM 656 O O . TYR A 1 84 ? -4.213 -3.577 10.073 1.00 86.12 84 TYR A O 1
ATOM 664 N N . SER A 1 85 ? -2.282 -2.569 10.647 1.00 84.31 85 SER A N 1
ATOM 665 C CA . SER A 1 85 ? -1.620 -3.803 11.083 1.00 84.31 85 SER A CA 1
ATOM 666 C C . SER A 1 85 ? -2.269 -4.427 12.322 1.00 84.31 85 SER A C 1
ATOM 668 O O . SER A 1 85 ? -2.294 -5.648 12.460 1.00 84.31 85 SER A O 1
ATOM 670 N N . ASP A 1 86 ? -2.854 -3.609 13.200 1.00 85.25 86 ASP A N 1
ATOM 671 C CA . ASP A 1 86 ? -3.556 -4.042 14.413 1.00 85.25 86 ASP A CA 1
ATOM 672 C C . ASP A 1 86 ? -5.001 -4.510 14.155 1.00 85.25 86 ASP A C 1
ATOM 674 O O . ASP A 1 86 ? -5.688 -4.945 15.080 1.00 85.25 86 ASP A O 1
ATOM 678 N N . ARG A 1 87 ? -5.463 -4.453 12.898 1.00 85.75 87 ARG A N 1
ATOM 679 C CA . ARG A 1 87 ? -6.804 -4.880 12.459 1.00 85.75 87 ARG A CA 1
ATOM 680 C C . ARG A 1 87 ? -6.743 -5.930 11.357 1.00 85.75 87 ARG A C 1
ATOM 682 O O . ARG A 1 87 ? -7.581 -5.921 10.458 1.00 85.75 87 ARG A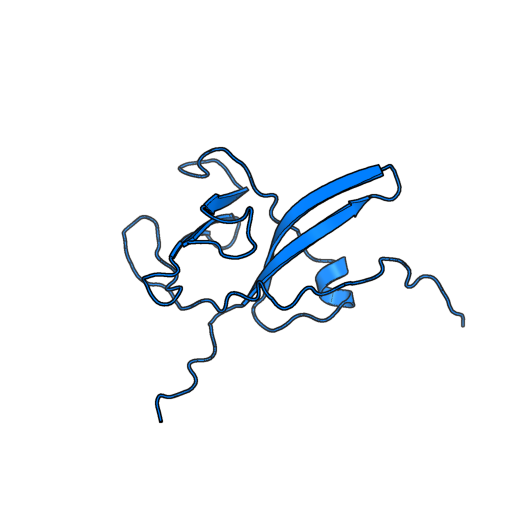 O 1
ATOM 689 N N . ASP A 1 88 ? -5.732 -6.795 11.416 1.00 81.75 88 ASP A N 1
ATOM 690 C CA . ASP A 1 88 ? -5.536 -7.898 10.465 1.00 81.75 88 ASP A CA 1
ATOM 691 C C . ASP A 1 88 ? -5.533 -7.431 8.997 1.00 81.75 88 ASP A C 1
ATOM 693 O O . ASP A 1 88 ? -6.015 -8.116 8.100 1.00 81.75 88 ASP A O 1
ATOM 697 N N . TRP A 1 89 ? -5.049 -6.204 8.756 1.00 84.62 89 TRP A N 1
ATOM 698 C CA . TRP A 1 89 ? -5.010 -5.582 7.430 1.00 84.62 89 TRP A CA 1
ATOM 699 C C . TRP A 1 89 ? -6.368 -5.533 6.703 1.00 84.62 89 TRP A C 1
ATOM 701 O O . TRP A 1 89 ? -6.431 -5.552 5.468 1.00 84.62 89 TRP A O 1
ATOM 711 N N . ALA A 1 90 ? -7.466 -5.416 7.458 1.00 86.19 90 ALA A N 1
ATOM 712 C CA . ALA A 1 90 ? -8.789 -5.162 6.900 1.00 86.19 90 ALA A CA 1
ATOM 713 C C . ALA A 1 90 ? -8.805 -3.841 6.110 1.00 86.19 90 ALA A C 1
ATOM 715 O O . ALA A 1 90 ? -8.358 -2.804 6.604 1.00 86.19 90 ALA A O 1
ATOM 716 N N . MET A 1 91 ? -9.352 -3.878 4.894 1.00 86.38 91 MET A N 1
ATOM 717 C CA . MET A 1 91 ? -9.556 -2.704 4.047 1.00 86.38 91 MET A CA 1
ATOM 718 C C . MET A 1 91 ? -10.808 -1.961 4.508 1.00 86.38 91 MET A C 1
ATOM 720 O O . MET A 1 91 ? -11.922 -2.461 4.334 1.00 86.38 91 MET A O 1
ATOM 724 N N . VAL A 1 92 ? -10.634 -0.774 5.082 1.00 88.69 92 VAL A N 1
ATOM 725 C CA . VAL A 1 92 ? -11.725 0.039 5.629 1.00 88.69 92 VAL A CA 1
ATOM 726 C C . VAL A 1 92 ? -11.955 1.259 4.738 1.00 88.69 92 VAL A C 1
ATOM 728 O O . VAL A 1 92 ? -11.001 1.964 4.415 1.00 88.69 92 VAL A O 1
ATOM 731 N N . ASP A 1 93 ? -13.201 1.496 4.319 1.00 88.75 93 ASP A N 1
ATOM 732 C CA . ASP A 1 93 ? -13.579 2.712 3.581 1.00 88.75 93 ASP A CA 1
ATOM 733 C C . ASP A 1 93 ? -13.660 3.951 4.496 1.00 88.75 93 ASP A C 1
ATOM 735 O O . ASP A 1 93 ? -13.562 3.859 5.722 1.00 88.75 93 ASP A O 1
ATOM 739 N N . THR A 1 94 ? -13.866 5.131 3.908 1.00 86.81 94 THR A N 1
ATOM 740 C CA . THR A 1 94 ? -13.983 6.400 4.653 1.00 86.81 94 THR A CA 1
ATOM 741 C C . THR A 1 94 ? -15.163 6.450 5.627 1.00 86.81 94 THR A C 1
ATOM 743 O O . THR A 1 94 ? -15.160 7.275 6.538 1.00 86.81 94 THR A O 1
ATOM 746 N N . ASP A 1 95 ? -16.153 5.572 5.453 1.00 87.88 95 ASP A N 1
ATOM 747 C CA . ASP A 1 95 ? -17.335 5.457 6.310 1.00 87.88 95 ASP A CA 1
ATOM 748 C C . ASP A 1 95 ? -17.137 4.424 7.440 1.00 87.88 95 ASP A C 1
ATOM 750 O O . ASP A 1 95 ? -18.032 4.213 8.260 1.00 87.88 95 ASP A O 1
ATOM 754 N N . GLY A 1 96 ? -15.967 3.778 7.512 1.00 86.56 96 GLY A N 1
ATOM 755 C CA . GLY A 1 96 ? -15.639 2.782 8.530 1.00 86.56 96 GLY A CA 1
ATOM 756 C C . GLY A 1 96 ? -16.090 1.356 8.199 1.00 86.56 96 GLY A C 1
ATOM 757 O O . GLY A 1 96 ? -16.023 0.484 9.067 1.00 86.56 96 GLY A O 1
ATOM 758 N N . ASN A 1 97 ? -16.538 1.083 6.971 1.00 87.50 97 ASN A N 1
ATOM 759 C CA . ASN A 1 97 ? -16.967 -0.249 6.557 1.00 87.50 97 ASN A CA 1
ATOM 760 C C . ASN A 1 97 ? -15.788 -1.084 6.057 1.00 87.50 97 ASN A C 1
ATOM 762 O O . ASN A 1 97 ? -15.024 -0.649 5.196 1.00 87.50 97 ASN A O 1
ATOM 766 N N . VAL A 1 98 ? -15.713 -2.336 6.509 1.00 88.75 98 VAL A N 1
ATOM 767 C CA . VAL A 1 98 ? -14.774 -3.321 5.959 1.00 88.75 98 VAL A CA 1
ATOM 768 C C . VAL A 1 98 ? -15.243 -3.756 4.570 1.00 88.75 98 VAL A C 1
ATOM 770 O O . VAL A 1 98 ? -16.390 -4.172 4.395 1.00 88.75 98 VAL A O 1
ATOM 773 N N . LYS A 1 99 ? -14.353 -3.665 3.581 1.00 85.38 99 LYS A N 1
ATOM 774 C CA . LYS A 1 99 ? -14.603 -4.038 2.179 1.00 85.38 99 LYS A CA 1
ATOM 775 C C . LYS A 1 99 ? -13.836 -5.271 1.719 1.00 85.38 99 LYS A C 1
ATOM 777 O O . LYS A 1 99 ? -14.138 -5.783 0.649 1.00 85.38 99 LYS A O 1
ATOM 782 N N . GLY A 1 100 ? -12.868 -5.722 2.507 1.00 81.75 100 GLY A N 1
ATOM 783 C CA . GLY A 1 100 ? -12.018 -6.856 2.175 1.00 81.75 100 GLY A CA 1
ATOM 784 C C . GLY A 1 100 ? -10.835 -6.976 3.124 1.00 81.75 100 GLY A C 1
ATOM 785 O O . GLY A 1 100 ? -10.736 -6.220 4.095 1.00 81.75 100 GLY A O 1
ATOM 786 N N . HIS A 1 101 ? -9.937 -7.909 2.827 1.00 80.69 101 HIS A N 1
ATOM 787 C CA . HIS A 1 101 ? -8.659 -8.066 3.531 1.00 80.69 101 HIS A CA 1
ATOM 788 C C . HIS A 1 101 ? -7.507 -8.019 2.532 1.00 80.69 101 HIS A C 1
ATOM 790 O O . HIS A 1 101 ? -7.611 -8.562 1.432 1.00 80.69 101 HIS A O 1
ATOM 796 N N . CYS A 1 102 ? -6.407 -7.381 2.923 1.00 75.38 102 CYS A N 1
ATOM 797 C CA . CYS A 1 102 ? -5.220 -7.245 2.084 1.00 75.38 102 CYS A CA 1
ATOM 798 C C . CYS A 1 102 ? -4.097 -8.093 2.666 1.00 75.38 102 CYS A C 1
ATOM 800 O O . CYS A 1 102 ? -3.933 -8.142 3.885 1.00 75.38 102 CYS A O 1
ATOM 802 N N . GLN A 1 103 ? -3.262 -8.684 1.814 1.00 76.81 103 GLN A N 1
ATOM 803 C CA . GLN A 1 103 ? -2.008 -9.265 2.276 1.00 76.81 103 GLN A CA 1
ATOM 804 C C . GLN A 1 103 ? -0.869 -8.294 2.007 1.00 76.81 103 GLN A C 1
ATOM 806 O O . GLN A 1 103 ? -0.575 -7.947 0.861 1.00 76.81 103 GLN A O 1
ATOM 811 N N . LEU A 1 104 ? -0.227 -7.849 3.083 1.00 72.62 104 LEU A N 1
ATOM 812 C CA . LEU A 1 104 ? 0.928 -6.985 2.977 1.00 72.62 104 LEU A CA 1
ATOM 813 C C . LEU A 1 104 ? 2.199 -7.820 2.807 1.00 72.62 104 LEU A C 1
ATOM 815 O O . LEU A 1 104 ? 2.587 -8.578 3.695 1.00 72.62 104 LEU A O 1
ATOM 819 N N . ALA A 1 105 ? 2.860 -7.650 1.668 1.00 68.19 105 ALA A N 1
ATOM 820 C CA . ALA A 1 105 ? 4.138 -8.267 1.360 1.00 68.19 105 ALA A CA 1
ATOM 821 C C . ALA A 1 105 ? 5.261 -7.229 1.527 1.00 68.19 105 ALA A C 1
ATOM 823 O O . ALA A 1 105 ? 5.716 -6.626 0.557 1.00 68.19 105 ALA A O 1
ATOM 824 N N . THR A 1 106 ? 5.695 -6.991 2.769 1.00 60.16 106 THR A N 1
ATOM 825 C CA . THR A 1 106 ? 6.830 -6.091 3.065 1.00 60.16 106 THR A CA 1
ATOM 826 C C . THR A 1 106 ? 8.183 -6.790 3.025 1.00 60.16 106 THR A C 1
ATOM 828 O O . THR A 1 106 ? 9.168 -6.168 2.646 1.00 60.16 106 THR A O 1
ATOM 831 N N . GLU A 1 107 ? 8.242 -8.078 3.373 1.00 53.28 107 GLU A N 1
ATOM 832 C CA . GLU A 1 107 ? 9.499 -8.847 3.404 1.00 53.28 107 GLU A CA 1
ATOM 833 C C . GLU A 1 107 ? 9.866 -9.467 2.046 1.00 53.28 107 GLU A C 1
ATOM 835 O O . GLU A 1 107 ? 10.993 -9.914 1.832 1.00 53.28 107 GLU A O 1
ATOM 840 N N . MET A 1 108 ? 8.926 -9.484 1.099 1.00 52.09 108 MET A N 1
ATOM 841 C CA . MET A 1 108 ? 9.151 -9.976 -0.258 1.00 52.09 108 MET A CA 1
ATOM 842 C C . MET A 1 108 ? 9.575 -8.817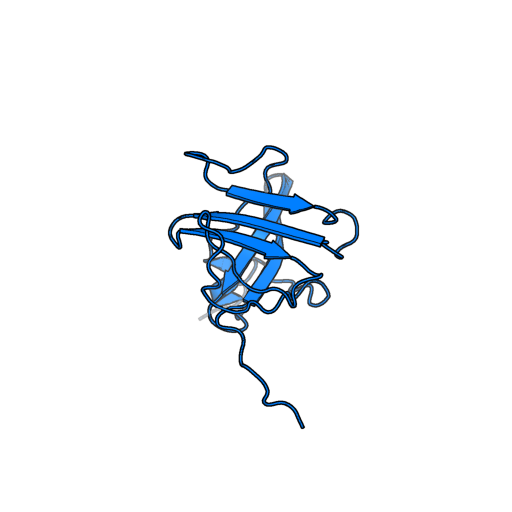 -1.155 1.00 52.09 108 MET A C 1
ATOM 844 O O . MET A 1 108 ? 8.811 -8.347 -1.995 1.00 52.09 108 MET A O 1
ATOM 848 N N . GLY A 1 109 ? 10.808 -8.345 -0.966 1.00 52.25 109 GLY A N 1
ATOM 849 C CA . GLY A 1 109 ? 11.439 -7.466 -1.943 1.00 52.25 109 GLY A CA 1
ATOM 850 C C . GLY A 1 109 ? 11.483 -8.176 -3.295 1.00 52.25 109 GLY A C 1
ATOM 851 O O . GLY A 1 109 ? 12.200 -9.162 -3.460 1.00 52.25 109 GLY A O 1
ATOM 852 N N . TYR A 1 110 ? 10.687 -7.709 -4.253 1.00 53.38 110 TYR A N 1
ATOM 853 C CA . TYR A 1 110 ? 10.688 -8.241 -5.609 1.00 53.38 110 TYR A CA 1
ATOM 854 C C . TYR A 1 110 ? 11.556 -7.337 -6.481 1.00 53.38 110 TYR A C 1
ATOM 856 O O . TYR A 1 110 ? 11.200 -6.195 -6.765 1.00 53.38 110 TYR A O 1
ATOM 864 N N . THR A 1 111 ? 12.739 -7.822 -6.858 1.00 59.47 111 THR A N 1
ATOM 865 C CA . THR A 1 111 ? 13.634 -7.095 -7.763 1.00 59.47 111 THR A CA 1
ATOM 866 C C . THR A 1 111 ? 13.333 -7.504 -9.196 1.00 59.47 111 THR A C 1
ATOM 868 O O . THR A 1 111 ? 13.631 -8.627 -9.600 1.00 59.47 111 THR A O 1
ATOM 871 N N . CYS A 1 112 ? 12.776 -6.576 -9.969 1.00 59.75 112 CYS A N 1
ATOM 872 C CA . CYS A 1 112 ? 12.692 -6.700 -11.417 1.00 59.75 112 CYS A CA 1
ATOM 873 C C . CYS A 1 112 ? 13.728 -5.799 -12.063 1.00 59.75 112 CYS A C 1
ATOM 875 O O . CYS A 1 112 ? 13.694 -4.578 -11.910 1.00 59.75 112 CYS A O 1
ATOM 877 N N . ASP A 1 113 ? 14.636 -6.399 -12.822 1.00 59.66 113 ASP A N 1
ATOM 878 C CA . ASP A 1 113 ? 15.504 -5.630 -13.693 1.00 59.66 113 ASP A CA 1
ATOM 879 C C . ASP A 1 113 ? 14.676 -5.128 -14.879 1.00 59.66 113 ASP A C 1
ATOM 881 O O . ASP A 1 113 ? 14.197 -5.919 -15.695 1.00 59.66 113 ASP A O 1
ATOM 885 N N . MET A 1 114 ? 14.580 -3.805 -15.045 1.00 55.19 114 MET A N 1
ATOM 886 C CA . MET A 1 114 ? 13.992 -3.176 -16.242 1.00 55.19 114 MET A CA 1
ATOM 887 C C . MET A 1 114 ? 14.792 -3.465 -17.536 1.00 55.19 114 MET A C 1
ATOM 889 O O . MET A 1 114 ? 14.477 -2.942 -18.602 1.00 55.19 114 MET A O 1
ATOM 893 N N . ASN A 1 115 ? 15.809 -4.334 -17.479 1.00 44.06 115 ASN A N 1
ATOM 894 C CA . ASN A 1 115 ? 16.579 -4.816 -18.619 1.00 44.06 115 ASN A CA 1
ATOM 895 C C . ASN A 1 115 ? 16.165 -6.238 -19.032 1.00 44.06 115 ASN A C 1
ATOM 897 O O . ASN A 1 115 ? 16.954 -7.178 -18.973 1.00 44.06 115 ASN A O 1
ATOM 901 N N . ARG A 1 116 ? 14.957 -6.380 -19.586 1.00 45.53 116 ARG A N 1
ATOM 902 C CA . ARG A 1 116 ? 14.695 -7.400 -20.618 1.00 45.53 116 ARG A CA 1
ATOM 903 C C . ARG A 1 116 ? 14.533 -6.768 -21.998 1.00 45.53 116 ARG A C 1
ATOM 905 O O . ARG A 1 116 ? 13.609 -7.059 -22.739 1.00 45.53 116 ARG A O 1
ATOM 912 N N . ASN A 1 117 ? 15.527 -5.969 -22.373 1.00 42.97 117 ASN A N 1
ATOM 913 C CA . ASN A 1 117 ? 16.019 -5.957 -23.747 1.00 42.97 117 ASN A CA 1
ATOM 914 C C . ASN A 1 117 ? 17.414 -6.589 -23.751 1.00 42.97 117 ASN A C 1
ATOM 916 O O . ASN A 1 117 ? 18.429 -5.908 -23.854 1.00 42.97 117 ASN A O 1
ATOM 920 N N . ALA A 1 118 ? 17.467 -7.913 -23.605 1.00 45.84 118 ALA A N 1
ATOM 921 C CA . ALA A 1 118 ? 18.687 -8.677 -23.830 1.00 45.84 118 ALA A CA 1
ATOM 922 C C . ALA A 1 118 ? 18.357 -10.100 -24.306 1.00 45.84 118 ALA A C 1
ATOM 924 O O . ALA A 1 118 ? 18.457 -11.054 -23.542 1.00 45.84 118 ALA A O 1
ATOM 925 N N . GLY A 1 119 ? 17.989 -10.245 -25.588 1.00 35.94 119 GLY A N 1
ATOM 926 C CA . GLY A 1 119 ? 18.176 -11.522 -26.290 1.00 35.94 119 GLY A CA 1
ATOM 927 C C . GLY A 1 119 ? 17.161 -11.903 -27.370 1.00 35.94 119 GLY A C 1
ATOM 928 O O . GLY A 1 119 ? 16.312 -12.740 -27.120 1.00 35.94 119 GLY A O 1
ATOM 929 N N . ARG A 1 120 ? 17.355 -11.362 -28.582 1.00 33.00 120 ARG A N 1
ATOM 930 C CA . ARG A 1 120 ? 17.235 -12.025 -29.904 1.00 33.00 120 ARG A CA 1
ATOM 931 C C . ARG A 1 120 ? 16.032 -12.945 -30.207 1.00 33.00 120 ARG A C 1
ATOM 933 O O . ARG A 1 120 ? 15.930 -14.064 -29.713 1.00 33.00 120 ARG A O 1
ATOM 940 N N . SER A 1 121 ? 15.326 -12.594 -31.280 1.00 35.28 121 SER A N 1
ATOM 941 C CA . SER A 1 121 ? 15.243 -13.431 -32.492 1.00 35.28 121 SER A CA 1
ATOM 942 C C . SER A 1 121 ? 15.432 -12.534 -33.704 1.00 35.28 121 SER A C 1
ATOM 944 O O . SER A 1 121 ? 14.732 -11.501 -33.746 1.00 35.28 121 SER A O 1
#

Sequence (121 aa):
MSPLVLADFWIYHSTMTYSTGGNVDGYSFFDSPPDCDFVNNYMLISVSKDDVSGHKSGARCDGCDYQQPTLIEWNNKMGHFTAYSDRDWAMVDTDGNVKGHCQLATEMGYTCDMNRNAGRS

Secondary structure (DSSP, 8-state):
-------SEEEEEEEEEPTTS-EEEEEEEESSPPPHHHHHHS--EEBPSS---TT--EEEEESGGGT--SEEEEEETTEEEEEEGGGTTEEEETTS-EEEEEEEESS------S-------

Radius of gyration: 15.52 Å; chains: 1; bounding box: 36×40×47 Å

pLDDT: mean 70.28, std 13.5, range [33.0, 88.75]